Protein AF-A0A497Q2K1-F1 (afdb_monomer_lite)

Secondary structure (DSSP, 8-state):
----------HHHHHHHHHHHHHHHHHHHHHHHHTTT-S--HHHHHHHHHHHHHHHHHHHTT-HHHHHHHHHHHHHHTHHHHHHHHHHHHHT---HHHHHHHHHHHHHHHHHHHHHHHH--

Structure (mmCIF, N/CA/C/O backbone):
data_AF-A0A497Q2K1-F1
#
_entry.id   AF-A0A497Q2K1-F1
#
loop_
_atom_site.group_PDB
_atom_site.id
_atom_site.type_symbol
_atom_site.label_atom_id
_atom_site.label_alt_id
_atom_site.label_comp_id
_atom_site.label_asym_id
_atom_site.label_entity_id
_atom_site.label_seq_id
_atom_site.pdbx_PDB_ins_code
_atom_site.Cartn_x
_atom_site.Cartn_y
_atom_site.Cartn_z
_atom_site.occupancy
_atom_site.B_iso_or_equiv
_atom_site.auth_seq_id
_atom_site.auth_comp_id
_atom_site.auth_asym_id
_atom_site.auth_atom_id
_atom_site.pdbx_PDB_model_num
ATOM 1 N N . MET A 1 1 ? -13.535 24.418 44.711 1.00 44.03 1 MET A N 1
ATOM 2 C CA . MET A 1 1 ? -13.868 24.196 43.291 1.00 44.03 1 MET A CA 1
ATOM 3 C C . MET A 1 1 ? -12.876 23.182 42.770 1.00 44.03 1 MET A C 1
ATOM 5 O O . MET A 1 1 ? -11.756 23.545 42.439 1.00 44.03 1 MET A O 1
ATOM 9 N N . GLU A 1 2 ? -13.245 21.909 42.844 1.00 41.41 2 GLU A N 1
ATOM 10 C CA . GLU A 1 2 ? -12.467 20.824 42.251 1.00 41.41 2 GLU A CA 1
ATOM 11 C C . GLU A 1 2 ? -12.720 20.863 40.746 1.00 41.41 2 GLU A C 1
ATOM 13 O O . GLU A 1 2 ? -13.869 20.864 40.307 1.00 41.41 2 GLU A O 1
ATOM 18 N N . VAL A 1 3 ? -11.653 21.010 39.963 1.00 49.19 3 VAL A N 1
ATOM 19 C CA . VAL A 1 3 ? -11.745 20.968 38.506 1.00 49.19 3 VAL A CA 1
ATOM 20 C C . VAL A 1 3 ? -11.901 19.504 38.124 1.00 49.19 3 VAL A C 1
ATOM 22 O O . VAL A 1 3 ? -10.976 18.705 38.261 1.00 49.19 3 VAL A O 1
ATOM 25 N N . GLU A 1 4 ? -13.125 19.183 37.731 1.00 45.78 4 GLU A N 1
ATOM 26 C CA . GLU A 1 4 ? -13.597 17.885 37.281 1.00 45.78 4 GLU A CA 1
ATOM 27 C C . GLU A 1 4 ? -12.687 17.319 36.181 1.00 45.78 4 GLU A C 1
ATOM 29 O O . GLU A 1 4 ? -12.218 18.033 35.289 1.00 45.78 4 GLU A O 1
ATOM 34 N N . GLY A 1 5 ? -12.389 16.027 36.308 1.00 50.03 5 GLY A N 1
ATOM 35 C CA . GLY A 1 5 ? -11.360 15.331 35.556 1.00 50.03 5 GLY A CA 1
ATOM 36 C C . GLY A 1 5 ? -11.514 15.464 34.045 1.00 50.03 5 GLY A C 1
ATOM 37 O O . GLY A 1 5 ? -12.509 15.044 33.456 1.00 50.03 5 GLY A O 1
ATOM 38 N N . ALA A 1 6 ? -10.454 15.948 33.400 1.00 49.38 6 ALA A N 1
ATOM 39 C CA . ALA A 1 6 ? -10.232 15.688 31.991 1.00 49.38 6 ALA A CA 1
ATOM 40 C C . ALA A 1 6 ? -10.027 14.175 31.819 1.00 49.38 6 ALA A C 1
ATOM 42 O O . ALA A 1 6 ? -8.928 13.651 32.003 1.00 49.38 6 ALA A O 1
ATOM 43 N N . THR A 1 7 ? -11.097 13.453 31.492 1.00 50.91 7 THR A N 1
ATOM 44 C CA . THR A 1 7 ? -10.993 12.092 30.964 1.00 50.91 7 THR A CA 1
ATOM 45 C C . THR A 1 7 ? -10.038 12.127 29.768 1.00 50.91 7 THR A C 1
ATOM 47 O O . THR A 1 7 ? -10.233 12.983 28.897 1.00 50.91 7 THR A O 1
ATOM 50 N N . PRO A 1 8 ? -9.016 11.257 29.681 1.00 45.34 8 PRO A N 1
ATOM 51 C CA . PRO A 1 8 ? -8.157 11.210 28.507 1.00 45.34 8 PRO A CA 1
ATOM 52 C C . PRO A 1 8 ? -9.022 10.832 27.301 1.00 45.34 8 PRO A C 1
ATOM 54 O O . PRO A 1 8 ? -9.415 9.682 27.129 1.00 45.34 8 PRO A O 1
ATOM 57 N N . VAL A 1 9 ? -9.369 11.839 26.499 1.00 48.09 9 VAL A N 1
ATOM 58 C CA . VAL A 1 9 ? -10.154 11.696 25.272 1.00 48.09 9 VAL A CA 1
ATOM 59 C C . VAL A 1 9 ? -9.444 10.688 24.368 1.00 48.09 9 VAL A C 1
ATOM 61 O O . VAL A 1 9 ? -8.225 10.764 24.210 1.00 48.09 9 VAL A O 1
ATOM 64 N N . GLU A 1 10 ? -10.216 9.755 23.801 1.00 51.97 10 GLU A N 1
ATOM 65 C CA . GLU A 1 10 ? -9.860 8.588 22.972 1.00 51.97 10 GLU A CA 1
ATOM 66 C C . GLU A 1 10 ? -8.942 8.881 21.762 1.00 51.97 10 GLU A C 1
ATOM 68 O O . GLU A 1 10 ? -9.270 8.643 20.597 1.00 51.97 10 GLU A O 1
ATOM 73 N N . THR A 1 11 ? -7.737 9.376 22.005 1.00 50.16 11 THR A N 1
ATOM 74 C CA . THR A 1 11 ? -6.736 9.692 20.979 1.00 50.16 11 THR A CA 1
ATOM 75 C C . THR A 1 11 ? -6.386 8.473 20.128 1.00 50.16 11 THR A C 1
ATOM 77 O O . THR A 1 11 ? -6.169 8.614 18.926 1.00 50.16 11 THR A O 1
ATOM 80 N N . LYS A 1 12 ? -6.435 7.264 20.703 1.00 54.72 12 LYS A N 1
ATOM 81 C CA . LYS A 1 12 ? -6.168 5.997 20.003 1.00 54.72 12 LYS A CA 1
ATOM 82 C C . LYS A 1 12 ? -7.046 5.803 18.754 1.00 54.72 12 LYS A C 1
ATOM 84 O O . LYS A 1 12 ? -6.560 5.291 17.749 1.00 54.72 12 LYS A O 1
ATOM 89 N N . SER A 1 13 ? -8.302 6.259 18.792 1.00 65.38 13 SER A N 1
ATOM 90 C CA . SER A 1 13 ? -9.304 6.011 17.744 1.00 65.38 13 SER A CA 1
ATOM 91 C C . SER A 1 13 ? -9.003 6.734 16.426 1.00 65.38 13 SER A C 1
ATOM 93 O O . SER A 1 13 ? -9.139 6.151 15.355 1.00 65.38 13 SER A O 1
ATOM 95 N N . LYS A 1 14 ? -8.525 7.986 16.462 1.00 63.84 14 LYS A N 1
ATOM 96 C CA . LYS A 1 14 ? -8.314 8.772 15.229 1.00 63.84 14 LYS A CA 1
ATOM 97 C C . LYS A 1 14 ? -7.073 8.327 14.452 1.00 63.84 14 LYS A C 1
ATOM 99 O O . LYS A 1 14 ? -7.128 8.187 13.232 1.00 63.84 14 LYS A O 1
ATOM 104 N N . TYR A 1 15 ? -5.969 8.046 15.146 1.00 68.38 15 TYR A N 1
ATOM 105 C CA . TYR A 1 15 ? -4.715 7.626 14.503 1.00 68.38 15 TYR A CA 1
ATOM 106 C C . TYR A 1 15 ? -4.793 6.220 13.891 1.00 68.38 15 TYR A C 1
ATOM 108 O O . TYR A 1 15 ? -4.081 5.931 12.928 1.00 68.38 15 TYR A O 1
ATOM 116 N N . LEU A 1 16 ? -5.712 5.385 14.390 1.00 80.44 16 LEU A N 1
ATOM 117 C CA . LEU A 1 16 ? -6.022 4.059 13.854 1.00 80.44 16 LEU A CA 1
ATOM 118 C C . LEU A 1 16 ? -6.405 4.091 12.366 1.00 80.44 16 LEU A C 1
ATOM 120 O O . LEU A 1 16 ? -6.030 3.178 11.636 1.00 80.44 16 LEU A O 1
ATOM 124 N N . TYR A 1 17 ? -7.087 5.140 11.893 1.00 85.31 17 TYR A N 1
ATOM 125 C CA . TYR A 1 17 ? -7.525 5.261 10.493 1.00 85.31 17 TYR A CA 1
ATOM 126 C C . TYR A 1 17 ? -6.529 6.003 9.598 1.00 85.31 17 TYR A C 1
ATOM 128 O O . TYR A 1 17 ? -6.462 5.739 8.398 1.00 85.31 17 TYR A 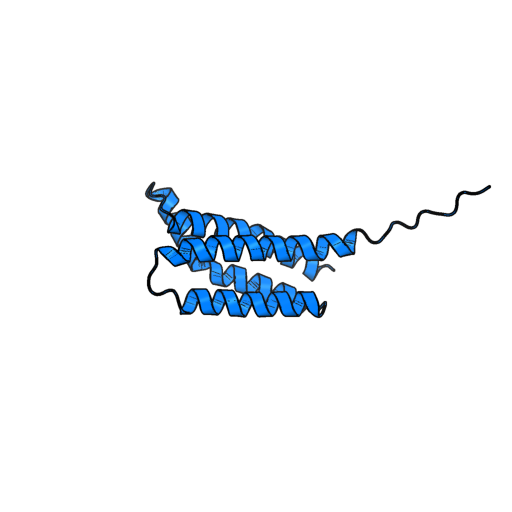O 1
ATOM 136 N N . VAL A 1 18 ? -5.716 6.893 10.172 1.00 90.62 18 VAL A N 1
ATOM 137 C CA . VAL A 1 18 ? -4.760 7.721 9.420 1.00 90.62 18 VAL A CA 1
ATOM 138 C C . VAL A 1 18 ? -3.696 6.862 8.736 1.00 90.62 18 VAL A C 1
ATOM 140 O O . VAL A 1 18 ? -3.473 7.000 7.536 1.00 90.62 18 VAL A O 1
ATOM 143 N N . ILE A 1 19 ? -3.073 5.934 9.466 1.00 92.56 19 ILE A N 1
ATOM 144 C CA . ILE A 1 19 ? -2.001 5.078 8.928 1.00 92.56 19 ILE A CA 1
ATOM 145 C C . ILE A 1 19 ? -2.489 4.200 7.756 1.00 92.56 19 ILE A C 1
ATOM 147 O O . ILE A 1 19 ? -1.850 4.215 6.699 1.00 92.56 19 ILE A O 1
ATOM 151 N N . PRO A 1 20 ? -3.624 3.480 7.875 1.00 92.50 20 PRO A N 1
ATOM 152 C CA . PRO A 1 20 ? -4.195 2.721 6.769 1.00 92.50 20 PRO A CA 1
ATOM 153 C C . PRO A 1 20 ? -4.454 3.542 5.509 1.00 92.50 20 PRO A C 1
ATOM 155 O O . PRO A 1 20 ? -4.172 3.047 4.414 1.00 92.50 20 PRO A O 1
ATOM 158 N N . VAL A 1 21 ? -4.983 4.759 5.672 1.00 94.00 21 VAL A N 1
ATOM 159 C CA . VAL A 1 21 ? -5.357 5.655 4.571 1.00 94.00 21 VAL A CA 1
ATOM 160 C C . VAL A 1 21 ? -4.124 6.257 3.907 1.00 94.00 21 VAL A C 1
ATOM 162 O O . VAL A 1 21 ? -4.033 6.214 2.686 1.00 94.00 21 VAL A O 1
ATOM 165 N N . ILE A 1 22 ? -3.139 6.735 4.675 1.00 94.62 22 ILE A N 1
ATOM 166 C CA . ILE A 1 22 ? -1.874 7.234 4.110 1.00 94.62 22 ILE A CA 1
ATOM 167 C C . ILE A 1 22 ? -1.188 6.135 3.299 1.00 94.62 22 ILE A C 1
ATOM 169 O O . ILE A 1 22 ? -0.766 6.380 2.171 1.00 94.62 22 ILE A O 1
ATOM 173 N N . GLY A 1 23 ? -1.143 4.909 3.831 1.00 95.06 23 GLY A N 1
ATOM 174 C CA . GLY A 1 23 ? -0.607 3.774 3.088 1.00 95.06 23 GLY A CA 1
ATOM 175 C C . GLY A 1 23 ? -1.329 3.560 1.758 1.00 95.06 23 GLY A C 1
ATOM 176 O O . GLY A 1 23 ? -0.672 3.378 0.744 1.00 95.06 23 GLY A O 1
ATOM 177 N N . LEU A 1 24 ? -2.667 3.619 1.740 1.00 95.69 24 LEU A N 1
ATOM 178 C CA . LEU A 1 24 ? -3.449 3.481 0.504 1.00 95.69 24 LEU A CA 1
ATOM 179 C C . LEU A 1 24 ? -3.166 4.609 -0.494 1.00 95.69 24 LEU A C 1
ATOM 181 O O . LEU A 1 24 ? -3.016 4.334 -1.679 1.00 95.69 24 LEU A O 1
ATOM 185 N N . LEU A 1 25 ? -3.064 5.858 -0.032 1.00 95.38 25 LEU A N 1
ATOM 186 C CA . LEU A 1 25 ? -2.779 7.009 -0.892 1.00 95.38 25 LEU A CA 1
ATOM 187 C C . LEU A 1 25 ? -1.412 6.891 -1.566 1.00 95.38 25 LEU A C 1
ATOM 189 O O . LEU A 1 25 ? -1.306 7.111 -2.769 1.00 95.38 25 LEU A O 1
ATOM 193 N N . LEU A 1 26 ? -0.381 6.505 -0.810 1.00 95.38 26 LEU A N 1
ATOM 194 C CA . LEU A 1 26 ? 0.951 6.267 -1.363 1.00 95.38 26 LEU A CA 1
ATOM 195 C C . LEU A 1 26 ? 0.933 5.098 -2.355 1.00 95.38 26 LEU A C 1
ATOM 197 O O . LEU A 1 26 ? 1.496 5.208 -3.440 1.00 95.38 26 LEU A O 1
ATOM 201 N N . PHE A 1 27 ? 0.235 4.010 -2.022 1.00 93.81 27 PHE A N 1
ATOM 202 C CA . PHE A 1 27 ? 0.135 2.834 -2.885 1.00 93.81 27 PHE A CA 1
ATOM 203 C C . PHE A 1 27 ? -0.567 3.145 -4.215 1.00 93.81 27 PHE A C 1
ATOM 205 O O . PHE A 1 27 ? -0.075 2.761 -5.272 1.00 93.81 27 PHE A O 1
ATOM 212 N N . TYR A 1 28 ? -1.670 3.902 -4.181 1.00 91.94 28 TYR A N 1
ATOM 213 C CA . TYR A 1 28 ? -2.364 4.375 -5.382 1.00 91.94 28 TYR A CA 1
ATOM 214 C C . TYR A 1 28 ? -1.539 5.385 -6.171 1.00 91.94 28 TYR A C 1
ATOM 216 O O . TYR A 1 28 ? -1.462 5.273 -7.387 1.00 91.94 28 TYR A O 1
ATOM 224 N N . GLY A 1 29 ? -0.924 6.365 -5.505 1.00 91.62 29 GLY A N 1
ATOM 225 C CA . GLY A 1 29 ? -0.097 7.372 -6.171 1.00 91.62 29 GLY A CA 1
ATOM 226 C C . GLY A 1 29 ? 1.075 6.734 -6.913 1.00 91.62 29 GLY A C 1
ATOM 227 O O . GLY A 1 29 ? 1.268 6.986 -8.100 1.00 91.62 29 GLY A O 1
ATOM 228 N N . GLY A 1 30 ? 1.801 5.835 -6.244 1.00 92.75 30 GLY A N 1
ATOM 229 C CA . GLY A 1 30 ? 2.884 5.078 -6.866 1.00 92.75 30 GLY A CA 1
ATOM 230 C C . GLY A 1 30 ? 2.389 4.130 -7.963 1.00 92.75 30 GLY A C 1
ATOM 231 O O . GLY A 1 30 ? 2.976 4.089 -9.041 1.00 92.75 30 GLY A O 1
ATOM 232 N N . GLY A 1 31 ? 1.269 3.437 -7.733 1.00 90.56 31 GLY A N 1
ATOM 233 C CA . GLY A 1 31 ? 0.646 2.555 -8.722 1.00 90.56 31 GLY A CA 1
ATOM 234 C C . GLY A 1 31 ? 0.182 3.293 -9.977 1.00 90.56 31 GLY A C 1
ATOM 235 O O . GLY A 1 31 ? 0.349 2.778 -11.075 1.00 90.56 31 GLY A O 1
ATOM 236 N N . LEU A 1 32 ? -0.330 4.520 -9.840 1.00 89.88 32 LEU A N 1
ATOM 237 C CA . LEU A 1 32 ? -0.696 5.379 -10.966 1.00 89.88 32 LEU A CA 1
ATOM 238 C C . LEU A 1 32 ? 0.532 5.814 -11.767 1.00 89.88 32 LEU A C 1
ATOM 240 O O . LEU A 1 32 ? 0.481 5.777 -12.991 1.00 89.88 32 LEU A O 1
ATOM 244 N N . MET A 1 33 ? 1.637 6.180 -11.112 1.00 90.00 33 MET A N 1
ATOM 245 C CA . MET A 1 33 ? 2.881 6.533 -11.810 1.00 90.00 33 MET A CA 1
ATOM 246 C C . MET A 1 33 ? 3.469 5.339 -12.559 1.00 90.00 33 MET A C 1
ATOM 248 O O . MET A 1 33 ? 3.773 5.451 -13.744 1.00 90.00 33 MET A O 1
ATOM 252 N N . LEU A 1 34 ? 3.529 4.179 -11.896 1.00 88.50 34 LEU A N 1
ATOM 253 C CA . LEU A 1 34 ? 3.873 2.910 -12.535 1.00 88.50 34 LEU A CA 1
ATOM 254 C C . LEU A 1 34 ? 2.943 2.630 -13.724 1.00 88.50 34 LEU A C 1
ATOM 256 O O . LEU A 1 34 ? 3.389 2.138 -14.761 1.00 88.50 34 LEU A O 1
ATOM 260 N N . SER A 1 35 ? 1.673 3.045 -13.600 1.00 85.06 35 SER A N 1
ATOM 261 C CA . SER A 1 35 ? 0.657 2.845 -14.625 1.00 85.06 35 SER A CA 1
ATOM 262 C C . SER A 1 35 ? 0.844 3.594 -15.943 1.00 85.06 35 SER A C 1
ATOM 264 O O . SER A 1 35 ? 0.199 3.270 -16.941 1.00 85.06 35 SER A O 1
ATOM 266 N N . LEU A 1 36 ? 1.731 4.582 -15.975 1.00 82.75 36 LEU A N 1
ATOM 267 C CA . LEU A 1 36 ? 1.941 5.396 -17.166 1.00 82.75 36 LEU A CA 1
ATOM 268 C C . LEU A 1 36 ? 2.905 4.750 -18.168 1.00 82.75 36 LEU A C 1
ATOM 270 O O . LEU A 1 36 ? 2.858 5.094 -19.346 1.00 82.75 36 LEU A O 1
ATOM 274 N N . GLU A 1 37 ? 3.752 3.813 -17.728 1.00 79.88 37 GLU A N 1
ATOM 275 C CA . GLU A 1 37 ? 4.885 3.329 -18.532 1.00 79.88 37 GLU A CA 1
ATOM 276 C C . GLU A 1 37 ? 4.884 1.807 -18.794 1.00 79.88 37 GLU A C 1
ATOM 278 O O . GLU A 1 37 ? 5.522 1.363 -19.747 1.00 79.88 37 GLU A O 1
ATOM 283 N N . VAL A 1 38 ? 4.153 0.983 -18.027 1.00 67.06 38 VAL A N 1
ATOM 284 C CA . VAL A 1 38 ? 4.288 -0.493 -18.093 1.00 67.06 38 VAL A CA 1
ATOM 285 C C . VAL A 1 38 ? 3.067 -1.190 -18.723 1.00 67.06 38 VAL A C 1
ATOM 287 O O . VAL A 1 38 ? 2.157 -1.614 -18.037 1.00 67.06 38 VAL A O 1
ATOM 290 N N . ASN A 1 39 ? 2.996 -1.397 -20.038 1.00 59.91 39 ASN A N 1
ATOM 291 C CA . ASN A 1 39 ? 1.860 -2.120 -20.655 1.00 59.91 39 ASN A CA 1
ATOM 292 C C . ASN A 1 39 ? 2.137 -3.646 -20.754 1.00 59.91 39 ASN A C 1
ATOM 294 O O . ASN A 1 39 ? 3.204 -3.989 -21.267 1.00 59.91 39 ASN A O 1
ATOM 298 N N . PRO A 1 40 ? 1.236 -4.579 -20.344 1.00 60.97 40 PRO A N 1
ATOM 299 C CA . PRO A 1 40 ? -0.123 -4.402 -19.812 1.00 60.97 40 PRO A CA 1
ATOM 300 C C . PRO A 1 40 ? -0.240 -4.491 -18.279 1.00 60.97 40 PRO A C 1
ATOM 302 O O . PRO A 1 40 ? 0.229 -5.435 -17.650 1.00 60.97 40 PRO A O 1
ATOM 305 N N . MET A 1 41 ? -0.991 -3.558 -17.683 1.00 74.88 41 MET A N 1
ATOM 306 C CA . MET A 1 41 ? -1.189 -3.447 -16.223 1.00 74.88 41 MET A CA 1
ATOM 307 C C . MET A 1 41 ? -2.591 -3.753 -15.721 1.00 74.88 41 MET A C 1
ATOM 309 O O . MET A 1 41 ? -2.872 -3.552 -14.543 1.00 74.88 41 MET A O 1
ATOM 313 N N . PHE A 1 42 ? -3.488 -4.246 -16.573 1.00 78.06 42 PHE A N 1
ATOM 314 C CA . PHE A 1 42 ? -4.876 -4.489 -16.172 1.00 78.06 42 PHE A CA 1
ATOM 315 C C . PHE A 1 42 ? -4.994 -5.412 -14.953 1.00 78.06 42 PHE A C 1
ATOM 317 O O . PHE A 1 42 ? -5.816 -5.153 -14.078 1.00 78.06 42 PHE A O 1
ATOM 324 N N . VAL A 1 43 ? -4.139 -6.437 -14.864 1.00 84.81 43 VAL A N 1
ATOM 325 C CA . VAL A 1 43 ? -4.094 -7.347 -13.709 1.00 84.81 43 VAL A CA 1
ATOM 326 C C . VAL A 1 43 ? -3.656 -6.598 -12.452 1.00 84.81 43 VAL A C 1
ATOM 328 O O . VAL A 1 43 ? -4.373 -6.613 -11.459 1.00 84.81 43 VAL A O 1
ATOM 331 N N . PHE A 1 44 ? -2.542 -5.868 -12.524 1.00 85.69 44 PHE A N 1
ATOM 332 C CA . PHE A 1 44 ? -2.008 -5.097 -11.402 1.00 85.69 44 PHE A CA 1
ATOM 333 C C . PHE A 1 44 ? -2.994 -4.032 -10.894 1.00 85.69 44 PHE A C 1
ATOM 335 O O . PHE A 1 44 ? -3.247 -3.938 -9.696 1.00 85.69 44 PHE A O 1
ATOM 342 N N . ILE A 1 45 ? -3.607 -3.258 -11.794 1.00 85.38 45 ILE A N 1
ATOM 343 C CA . ILE A 1 45 ? -4.615 -2.254 -11.424 1.00 85.38 45 ILE A CA 1
ATOM 344 C C . ILE A 1 45 ? -5.849 -2.937 -10.821 1.00 85.38 45 ILE A C 1
ATOM 346 O O . ILE A 1 45 ? -6.395 -2.452 -9.831 1.00 85.38 45 ILE A O 1
ATOM 350 N N . GLY A 1 46 ? -6.277 -4.069 -11.386 1.00 88.56 46 GLY A N 1
ATOM 351 C CA . GLY A 1 46 ? -7.389 -4.859 -10.861 1.00 88.56 46 GLY A CA 1
ATOM 352 C C . GLY A 1 46 ? -7.134 -5.352 -9.436 1.00 88.56 46 GLY A C 1
ATOM 353 O O . GLY A 1 46 ? -7.977 -5.153 -8.563 1.00 88.56 46 GLY A O 1
ATOM 354 N N . GLU A 1 47 ? -5.959 -5.931 -9.182 1.00 89.50 47 GLU A N 1
ATOM 355 C CA . GLU A 1 47 ? -5.513 -6.359 -7.850 1.00 89.50 47 GLU A CA 1
ATOM 356 C C . GLU A 1 47 ? -5.445 -5.184 -6.874 1.00 89.50 47 GLU A C 1
ATOM 358 O O . GLU A 1 47 ? -5.997 -5.253 -5.775 1.00 89.50 47 GLU A O 1
ATOM 363 N N . LEU A 1 48 ? -4.836 -4.073 -7.295 1.00 89.31 48 LEU A N 1
ATOM 364 C CA . LEU A 1 48 ? -4.704 -2.867 -6.486 1.00 89.31 48 LEU A CA 1
ATOM 365 C C . LEU A 1 48 ? -6.076 -2.344 -6.053 1.00 89.31 48 LEU A C 1
ATOM 367 O O . LEU A 1 48 ? -6.284 -2.073 -4.868 1.00 89.31 48 LEU A O 1
ATOM 371 N N . VAL A 1 49 ? -7.026 -2.236 -6.985 1.00 92.19 49 VAL A N 1
ATOM 372 C CA . VAL A 1 49 ? -8.391 -1.776 -6.697 1.00 92.19 49 VAL A CA 1
ATOM 373 C C . VAL A 1 49 ? -9.120 -2.760 -5.786 1.00 92.19 49 VAL A C 1
ATOM 375 O O . VAL A 1 49 ? -9.707 -2.347 -4.785 1.00 92.19 49 VAL A O 1
ATOM 378 N N . LEU A 1 50 ? -9.059 -4.057 -6.092 1.00 94.19 50 LEU A N 1
ATOM 379 C CA . LEU A 1 50 ? -9.753 -5.091 -5.332 1.00 94.19 50 LEU A CA 1
ATOM 380 C C . LEU A 1 50 ? -9.253 -5.165 -3.883 1.00 94.19 50 LEU A C 1
ATOM 382 O O . LEU A 1 50 ? -10.050 -5.143 -2.944 1.00 94.19 50 LEU A O 1
ATOM 386 N N . PHE A 1 51 ? -7.937 -5.212 -3.677 1.00 95.06 51 PHE A N 1
ATOM 387 C CA . PHE A 1 51 ? -7.349 -5.322 -2.342 1.00 95.06 51 PHE A CA 1
ATOM 388 C C . PHE A 1 51 ? -7.520 -4.034 -1.535 1.00 95.06 51 PHE A C 1
ATOM 390 O O . PHE A 1 51 ? -7.794 -4.085 -0.331 1.00 95.06 51 PHE A O 1
ATOM 397 N N . SER A 1 52 ? -7.471 -2.877 -2.200 1.00 94.00 52 SER A N 1
ATOM 398 C CA . SER A 1 52 ? -7.809 -1.598 -1.575 1.00 94.00 52 SER A CA 1
ATOM 399 C C . SER A 1 52 ? -9.266 -1.557 -1.123 1.00 94.00 52 SER A C 1
ATOM 401 O O . SER A 1 52 ? -9.539 -1.121 -0.005 1.00 94.00 52 SER A O 1
ATOM 403 N N . ALA A 1 53 ? -10.198 -2.067 -1.933 1.00 94.75 53 ALA A N 1
ATOM 404 C CA . ALA A 1 53 ? -11.608 -2.140 -1.569 1.00 94.75 53 ALA A CA 1
ATOM 405 C C . ALA A 1 53 ? -11.830 -3.019 -0.330 1.00 94.75 53 ALA A C 1
ATOM 407 O O . ALA A 1 53 ? -12.521 -2.591 0.592 1.00 94.75 53 ALA A O 1
ATOM 408 N N . ILE A 1 54 ? -11.189 -4.193 -0.249 1.00 95.50 54 ILE A N 1
ATOM 409 C CA . ILE A 1 54 ? -11.252 -5.064 0.941 1.00 95.50 54 ILE A CA 1
ATOM 410 C C . ILE A 1 54 ? -10.808 -4.297 2.192 1.00 95.50 54 ILE A C 1
ATOM 412 O O . ILE A 1 54 ? -11.506 -4.300 3.210 1.00 95.50 54 ILE A O 1
ATOM 416 N N . LYS A 1 55 ? -9.673 -3.594 2.110 1.00 94.31 55 LYS A N 1
ATOM 417 C CA . LYS A 1 55 ? -9.141 -2.810 3.228 1.00 94.31 55 LYS A CA 1
ATOM 418 C C . LYS A 1 55 ? -10.079 -1.665 3.621 1.00 94.31 55 LYS A C 1
ATOM 420 O O . LYS A 1 55 ? -10.345 -1.488 4.807 1.00 94.31 55 LYS A O 1
ATOM 425 N N . ILE A 1 56 ? -10.601 -0.911 2.651 1.00 95.25 56 ILE A N 1
ATOM 426 C CA . ILE A 1 56 ? -11.530 0.209 2.883 1.00 95.25 56 ILE A CA 1
ATOM 427 C C . ILE A 1 56 ? -12.828 -0.286 3.520 1.00 95.25 56 ILE A C 1
ATOM 429 O O . ILE A 1 56 ? -13.270 0.285 4.513 1.00 95.25 56 ILE A O 1
ATOM 433 N N . VAL A 1 57 ? -13.411 -1.373 3.010 1.00 95.25 57 VAL A N 1
ATOM 434 C CA . VAL A 1 57 ? -14.607 -1.992 3.598 1.00 95.25 57 VAL A CA 1
ATOM 435 C C . VAL A 1 57 ? -14.328 -2.431 5.034 1.00 95.25 57 VAL A C 1
ATOM 437 O O . VAL A 1 57 ? -15.140 -2.170 5.921 1.00 95.25 57 VAL A O 1
ATOM 440 N N . GLY A 1 58 ? -13.159 -3.027 5.288 1.00 94.00 58 GLY A N 1
ATOM 441 C CA . GLY A 1 58 ? -12.720 -3.373 6.637 1.00 94.00 58 GLY A CA 1
ATOM 442 C C . GLY A 1 58 ? -12.651 -2.165 7.572 1.00 94.00 58 GLY A C 1
ATOM 443 O O . GLY A 1 58 ? -13.132 -2.250 8.701 1.00 94.00 58 GLY A O 1
ATOM 444 N N . LEU A 1 59 ? -12.112 -1.038 7.096 1.00 93.38 59 LEU A N 1
ATOM 445 C CA . LEU A 1 59 ? -12.034 0.209 7.863 1.00 93.38 59 LEU A CA 1
ATOM 446 C C . LEU A 1 59 ? -13.434 0.764 8.154 1.00 93.38 59 LEU A C 1
ATOM 448 O O . LEU A 1 59 ? -13.747 1.040 9.306 1.00 93.38 59 LEU A O 1
ATOM 452 N N . VAL A 1 60 ? -14.297 0.871 7.139 1.00 93.19 60 VAL A N 1
ATOM 453 C CA . VAL A 1 60 ? -15.662 1.412 7.278 1.00 93.19 60 VAL A CA 1
ATOM 454 C C . VAL A 1 60 ? -16.512 0.567 8.228 1.00 93.19 60 VAL A C 1
ATOM 456 O O . VAL A 1 60 ? -17.254 1.107 9.041 1.00 93.19 60 VAL A O 1
ATOM 459 N N . GLN A 1 61 ? -16.392 -0.760 8.161 1.00 93.50 61 GLN A N 1
ATOM 460 C CA . GLN A 1 61 ? -17.138 -1.672 9.032 1.00 93.50 61 GLN A CA 1
ATOM 461 C C . GLN A 1 61 ? -16.460 -1.914 10.390 1.00 93.50 61 GLN A C 1
ATOM 463 O O . GLN A 1 61 ? -16.959 -2.718 11.181 1.00 93.50 61 GLN A O 1
ATOM 468 N N . ASN A 1 62 ? -15.314 -1.278 10.656 1.00 90.88 62 ASN A N 1
ATOM 469 C CA . ASN A 1 62 ? -14.486 -1.512 11.840 1.00 90.88 62 ASN A CA 1
ATOM 470 C C . ASN A 1 62 ? -14.157 -3.011 12.063 1.00 90.88 62 ASN A C 1
ATOM 472 O O . ASN A 1 62 ? -14.103 -3.521 13.185 1.00 90.88 62 ASN A O 1
ATOM 476 N N . ARG A 1 63 ? -13.972 -3.760 10.967 1.00 92.56 63 ARG A N 1
ATOM 477 C CA . ARG A 1 63 ? -13.676 -5.199 10.963 1.00 92.56 63 ARG A CA 1
ATOM 478 C C . ARG A 1 63 ? -12.170 -5.413 10.878 1.00 92.56 63 ARG A C 1
ATOM 480 O O . ARG A 1 63 ? -11.602 -5.492 9.791 1.00 92.56 63 ARG A O 1
ATOM 487 N N . ARG A 1 64 ? -11.538 -5.581 12.040 1.00 91.69 64 ARG A N 1
ATOM 488 C CA . ARG A 1 64 ? -10.078 -5.738 12.207 1.00 91.69 64 ARG A CA 1
ATOM 489 C C . ARG A 1 64 ? -9.455 -6.737 11.232 1.00 91.69 64 ARG A C 1
ATOM 491 O O . ARG A 1 64 ? -8.518 -6.393 10.520 1.00 91.69 64 ARG A O 1
ATOM 498 N N . MET A 1 65 ? -10.031 -7.937 11.130 1.00 93.56 65 MET A N 1
ATOM 499 C CA . MET A 1 65 ? -9.524 -8.980 10.231 1.00 93.56 65 MET A CA 1
ATOM 500 C C . MET A 1 65 ? -9.546 -8.555 8.760 1.00 93.56 65 MET A C 1
ATOM 502 O O . MET A 1 65 ? -8.586 -8.816 8.046 1.00 93.56 65 MET A O 1
ATOM 506 N N . ALA A 1 66 ? -10.584 -7.847 8.307 1.00 94.69 66 ALA A N 1
ATOM 507 C CA . ALA A 1 66 ? -10.648 -7.359 6.930 1.00 94.69 66 ALA A CA 1
ATOM 508 C C . ALA A 1 66 ? -9.594 -6.272 6.653 1.00 94.69 66 ALA A C 1
ATOM 510 O O . ALA A 1 66 ? -8.990 -6.267 5.582 1.00 94.69 66 ALA A O 1
ATOM 511 N N . VAL A 1 67 ? -9.309 -5.397 7.627 1.00 95.81 67 VAL A N 1
ATOM 512 C CA . VAL A 1 67 ? -8.239 -4.387 7.515 1.00 95.81 67 VAL A CA 1
ATOM 513 C C . VAL A 1 67 ? -6.864 -5.049 7.414 1.00 95.81 67 VAL A C 1
ATOM 515 O O . VAL A 1 67 ? -6.070 -4.679 6.548 1.00 95.81 67 VAL A O 1
ATOM 518 N N . VAL A 1 68 ? -6.590 -6.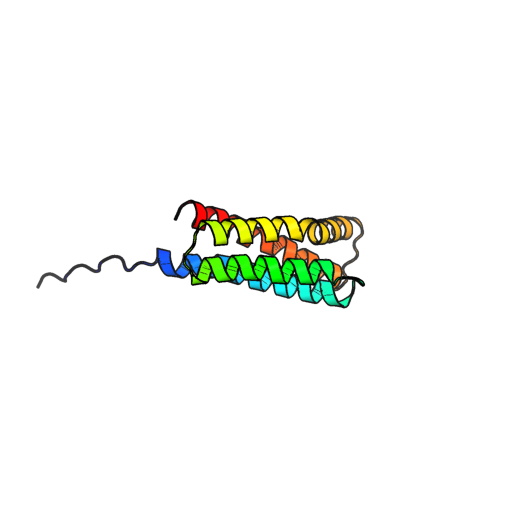036 8.274 1.00 95.88 68 VAL A N 1
ATOM 519 C CA . VAL A 1 68 ? -5.314 -6.769 8.298 1.00 95.88 68 VAL A CA 1
ATOM 520 C C . VAL A 1 68 ? -5.130 -7.585 7.019 1.00 95.88 68 VAL A C 1
ATOM 522 O O . VAL A 1 68 ? -4.084 -7.477 6.385 1.00 95.88 68 VAL A O 1
ATOM 525 N N . ILE A 1 69 ? -6.151 -8.336 6.591 1.00 96.75 69 ILE A N 1
ATOM 526 C CA . ILE 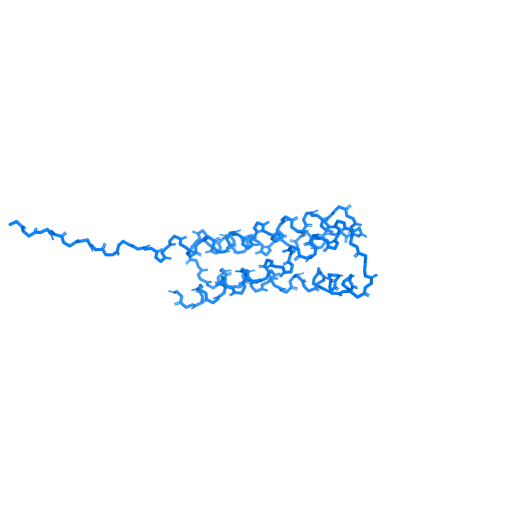A 1 69 ? -6.108 -9.120 5.347 1.00 96.75 69 ILE A CA 1
ATOM 527 C C . ILE A 1 69 ? -5.921 -8.200 4.139 1.00 96.75 69 ILE A C 1
ATOM 529 O O . ILE A 1 69 ? -5.058 -8.459 3.308 1.00 96.75 69 ILE A O 1
ATOM 533 N N . GLY A 1 70 ? -6.666 -7.095 4.054 1.00 96.56 70 GLY A N 1
ATOM 534 C CA . GLY A 1 70 ? -6.505 -6.127 2.969 1.00 96.56 70 GLY A CA 1
ATOM 535 C C . GLY A 1 70 ? -5.099 -5.519 2.927 1.00 96.56 70 GLY A C 1
ATOM 536 O O . GLY A 1 70 ? -4.509 -5.406 1.857 1.00 96.56 70 GLY A O 1
ATOM 537 N N . ALA A 1 71 ? -4.521 -5.179 4.084 1.00 96.44 71 ALA A N 1
ATOM 538 C CA . ALA A 1 71 ? -3.143 -4.694 4.163 1.00 96.44 71 ALA A CA 1
ATOM 539 C C . ALA A 1 71 ? -2.121 -5.759 3.731 1.00 96.44 71 ALA A C 1
ATOM 541 O O . ALA A 1 71 ? -1.197 -5.437 2.989 1.00 96.44 71 ALA A O 1
ATOM 542 N N . LEU A 1 72 ? -2.305 -7.017 4.140 1.00 96.94 72 LEU A N 1
ATOM 543 C CA . LEU A 1 72 ? -1.446 -8.129 3.733 1.00 96.94 72 LEU A CA 1
ATOM 544 C C . LEU A 1 72 ? -1.492 -8.356 2.216 1.00 96.94 72 LEU A C 1
ATOM 546 O O . LEU A 1 72 ? -0.448 -8.492 1.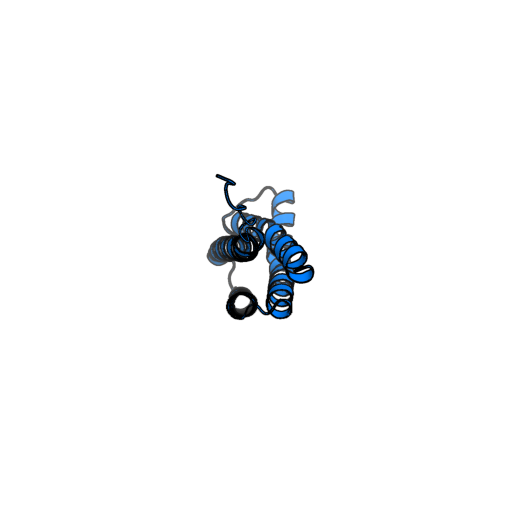585 1.00 96.94 72 LEU A O 1
ATOM 550 N N . LEU A 1 73 ? -2.688 -8.350 1.623 1.00 96.62 73 LEU A N 1
ATOM 551 C CA . LEU A 1 73 ? -2.864 -8.523 0.179 1.00 96.62 73 LEU A CA 1
ATOM 552 C C . LEU A 1 73 ? -2.182 -7.405 -0.621 1.00 96.62 73 LEU A C 1
ATOM 554 O O . LEU A 1 73 ? -1.537 -7.686 -1.628 1.00 96.62 73 LEU A O 1
ATOM 558 N N . LEU A 1 74 ? -2.248 -6.156 -0.147 1.00 95.12 74 LEU A N 1
ATOM 559 C CA . LEU A 1 74 ? -1.532 -5.038 -0.772 1.00 95.12 74 LEU A CA 1
ATOM 560 C C . LEU A 1 74 ? -0.008 -5.223 -0.710 1.00 95.12 74 LEU A C 1
ATOM 562 O O . LEU A 1 74 ? 0.675 -4.954 -1.694 1.00 95.12 74 LEU A O 1
ATOM 566 N N . ILE A 1 75 ? 0.529 -5.748 0.397 1.00 95.25 75 ILE A N 1
ATOM 567 C CA . ILE A 1 75 ? 1.963 -6.068 0.504 1.00 95.25 75 ILE A CA 1
ATOM 568 C C . ILE A 1 75 ? 2.355 -7.153 -0.508 1.00 95.25 75 ILE A C 1
ATOM 570 O O . ILE A 1 75 ? 3.373 -7.028 -1.188 1.00 95.25 75 ILE A O 1
ATOM 574 N N . VAL A 1 76 ? 1.542 -8.199 -0.660 1.00 93.44 76 VAL A N 1
ATOM 575 C CA . VAL A 1 76 ? 1.805 -9.264 -1.643 1.00 93.44 76 VAL A CA 1
ATOM 576 C C . VAL A 1 76 ? 1.758 -8.715 -3.074 1.00 93.44 76 VAL A C 1
ATOM 578 O O . VAL A 1 76 ? 2.669 -8.975 -3.857 1.00 93.44 76 VAL A O 1
ATOM 581 N N . CYS A 1 77 ? 0.759 -7.890 -3.394 1.00 89.94 77 CYS A N 1
ATOM 582 C CA . CYS A 1 77 ? 0.619 -7.235 -4.701 1.00 89.94 77 CYS A CA 1
ATOM 583 C C . CYS A 1 77 ? 1.830 -6.348 -5.051 1.00 89.94 77 CYS A C 1
ATOM 585 O O . CYS A 1 77 ? 2.215 -6.236 -6.214 1.00 89.94 77 CYS A O 1
ATOM 587 N N . SER A 1 78 ? 2.504 -5.771 -4.050 1.00 89.75 78 SER A N 1
ATOM 588 C CA . SER A 1 78 ? 3.714 -4.974 -4.283 1.00 89.75 78 SER A CA 1
ATOM 589 C C . SER A 1 78 ? 4.978 -5.757 -4.644 1.00 89.75 78 SER A C 1
ATOM 591 O O . SER A 1 78 ? 5.980 -5.119 -4.949 1.00 89.75 78 SER A O 1
ATOM 593 N N . ALA A 1 79 ? 4.972 -7.095 -4.684 1.00 89.44 79 ALA A N 1
ATOM 594 C CA . ALA A 1 79 ? 6.171 -7.874 -5.023 1.00 89.44 79 ALA A CA 1
ATOM 595 C C . ALA A 1 79 ? 6.787 -7.479 -6.382 1.00 89.44 79 ALA A C 1
ATOM 597 O O . ALA A 1 79 ? 8.001 -7.293 -6.482 1.00 89.44 79 ALA A O 1
ATOM 598 N N . GLY A 1 80 ? 5.949 -7.288 -7.407 1.00 88.25 80 GLY A N 1
ATOM 599 C CA . GLY A 1 80 ? 6.381 -6.822 -8.729 1.00 88.25 80 GLY A CA 1
ATOM 600 C C . GLY A 1 80 ? 7.025 -5.429 -8.676 1.00 88.25 80 GLY A C 1
ATOM 601 O O . GLY A 1 80 ? 8.215 -5.314 -8.973 1.00 88.25 80 GLY A O 1
ATOM 602 N N . PRO A 1 81 ? 6.297 -4.384 -8.238 1.00 89.12 81 PRO A N 1
ATOM 603 C CA . PRO A 1 81 ? 6.851 -3.041 -8.056 1.00 89.12 81 PRO A CA 1
ATOM 604 C C . PRO A 1 81 ? 8.137 -3.008 -7.215 1.00 89.12 81 PRO A C 1
ATOM 606 O O . PRO A 1 81 ? 9.114 -2.382 -7.611 1.00 89.12 81 PRO A O 1
ATOM 609 N N . VAL A 1 82 ? 8.194 -3.737 -6.097 1.00 91.25 82 VAL A N 1
ATOM 610 C CA . VAL A 1 82 ? 9.403 -3.815 -5.259 1.00 91.25 82 VAL A CA 1
ATOM 611 C C . VAL A 1 82 ? 10.582 -4.371 -6.048 1.00 91.25 82 VAL A C 1
ATOM 613 O O . VAL A 1 82 ? 11.670 -3.804 -5.991 1.00 91.25 82 VAL A O 1
ATOM 616 N N . SER A 1 83 ? 10.380 -5.450 -6.809 1.00 90.12 83 SER A N 1
ATOM 617 C CA . SER A 1 83 ? 11.452 -6.017 -7.628 1.00 90.12 83 SER A CA 1
ATOM 618 C C . SER A 1 83 ? 11.955 -5.021 -8.676 1.00 90.12 83 SER A C 1
ATOM 620 O O . SER A 1 83 ? 13.164 -4.834 -8.792 1.00 90.12 83 SER A O 1
ATOM 622 N N . LEU A 1 84 ? 11.048 -4.309 -9.357 1.00 88.81 84 LEU A N 1
ATOM 623 C CA . LEU A 1 84 ? 11.395 -3.272 -10.331 1.00 88.81 84 LEU A CA 1
ATOM 624 C C . LEU A 1 84 ? 12.260 -2.176 -9.696 1.00 88.81 84 LEU A C 1
ATOM 626 O O . LEU A 1 84 ? 13.303 -1.822 -10.241 1.00 88.81 84 LEU A O 1
ATOM 630 N N . PHE A 1 85 ? 11.861 -1.686 -8.520 1.00 91.81 85 PHE A N 1
ATOM 631 C CA . PHE A 1 85 ? 12.617 -0.670 -7.792 1.00 91.81 85 PHE A CA 1
ATOM 632 C C . PHE A 1 85 ? 13.997 -1.177 -7.344 1.00 91.81 85 PHE A C 1
ATOM 634 O O . PHE A 1 85 ? 14.994 -0.477 -7.478 1.00 91.81 85 PHE A O 1
ATOM 641 N N . VAL A 1 86 ? 14.101 -2.411 -6.845 1.00 92.19 86 VAL A N 1
ATOM 642 C CA . VAL A 1 86 ? 15.398 -2.977 -6.435 1.00 92.19 86 VAL A CA 1
ATOM 643 C C . VAL A 1 86 ? 16.344 -3.128 -7.630 1.00 92.19 86 VAL A C 1
ATOM 645 O O . VAL A 1 86 ? 17.526 -2.800 -7.519 1.00 92.19 86 VAL A O 1
ATOM 648 N N . PHE A 1 87 ? 15.843 -3.577 -8.783 1.00 90.50 87 PHE A N 1
ATOM 649 C CA . PHE A 1 87 ? 16.662 -3.678 -9.991 1.00 90.50 87 PHE A CA 1
ATOM 650 C C . PHE A 1 87 ? 17.109 -2.308 -10.500 1.00 90.50 87 PHE A C 1
ATOM 652 O O . PHE A 1 87 ? 18.267 -2.159 -10.900 1.00 90.50 87 PHE A O 1
ATOM 659 N N . SER A 1 88 ? 16.252 -1.292 -10.423 1.00 90.12 88 SER A N 1
ATOM 660 C CA . SER A 1 88 ? 16.606 0.051 -10.875 1.00 90.12 88 SER A CA 1
ATOM 661 C C . SER A 1 88 ? 17.712 0.696 -10.039 1.00 90.12 88 SER A C 1
ATOM 663 O O . SER A 1 88 ? 18.611 1.327 -10.597 1.00 90.12 88 SER A O 1
ATOM 665 N N . LEU A 1 89 ? 17.740 0.438 -8.725 1.00 89.62 89 LEU A N 1
ATOM 666 C CA . LEU A 1 89 ? 18.839 0.860 -7.848 1.00 89.62 89 LEU A CA 1
ATOM 667 C C . LEU A 1 89 ? 20.195 0.292 -8.292 1.00 89.62 89 LEU A C 1
ATOM 669 O O . LEU A 1 89 ? 21.214 0.966 -8.158 1.00 89.62 89 LEU A O 1
ATOM 673 N N . SER A 1 90 ? 20.215 -0.930 -8.832 1.00 88.75 90 SER A N 1
ATOM 674 C CA . SER A 1 90 ? 21.445 -1.561 -9.330 1.00 88.75 90 SER A CA 1
ATOM 675 C C . SER A 1 90 ? 21.869 -1.063 -10.717 1.00 88.75 90 SER A C 1
ATOM 677 O O . SER A 1 90 ? 23.061 -1.037 -11.017 1.00 88.75 90 SER A O 1
ATOM 679 N N . GLY A 1 91 ? 20.905 -0.656 -11.551 1.00 83.12 91 GLY A N 1
ATOM 680 C CA . GLY A 1 91 ? 21.132 -0.195 -12.924 1.00 83.12 91 GLY A CA 1
ATOM 681 C C . GLY A 1 91 ? 21.323 1.317 -13.076 1.00 83.12 91 GLY A C 1
ATOM 682 O O . GLY A 1 91 ? 21.770 1.766 -14.128 1.00 83.12 91 GLY A O 1
ATOM 683 N N . GLY A 1 92 ? 20.986 2.111 -12.053 1.00 80.88 92 GLY A N 1
ATOM 684 C CA . GLY A 1 92 ? 21.080 3.575 -12.081 1.00 80.88 92 GLY A CA 1
ATOM 685 C C . GLY A 1 92 ? 20.038 4.270 -12.968 1.00 80.88 92 GLY A C 1
ATOM 686 O O . GLY A 1 92 ? 20.180 5.459 -13.251 1.00 80.88 92 GLY A O 1
ATOM 687 N N . THR A 1 93 ? 19.001 3.562 -13.420 1.00 76.12 93 THR A N 1
ATOM 688 C CA . THR A 1 93 ? 17.915 4.124 -14.236 1.00 76.12 93 THR A CA 1
ATOM 689 C C . THR A 1 93 ? 16.738 4.528 -13.355 1.00 76.12 93 THR A C 1
ATOM 691 O O . THR A 1 93 ? 16.253 3.735 -12.558 1.00 76.12 93 THR A O 1
ATOM 694 N N . PHE A 1 94 ? 16.252 5.761 -13.500 1.00 79.75 94 PHE A N 1
ATOM 695 C CA . PHE A 1 94 ? 15.091 6.262 -12.759 1.00 79.75 94 PHE A CA 1
ATOM 696 C C . PHE A 1 94 ? 14.121 6.958 -13.719 1.00 79.75 94 PHE A C 1
ATOM 698 O O . PHE A 1 94 ? 14.257 8.151 -13.987 1.00 79.75 94 PHE A O 1
ATOM 705 N N . GLY A 1 95 ? 13.172 6.200 -14.264 1.00 86.56 95 GLY A N 1
ATOM 706 C CA . GLY A 1 95 ? 11.989 6.701 -14.960 1.00 86.56 95 GLY A CA 1
ATOM 707 C C . GLY A 1 95 ? 10.799 6.860 -14.009 1.00 86.56 95 GLY A C 1
ATOM 708 O O . GLY A 1 95 ? 10.916 6.685 -12.788 1.00 86.56 95 GLY A O 1
ATOM 709 N N . LEU A 1 96 ? 9.631 7.229 -14.548 1.00 87.94 96 LEU A N 1
ATOM 710 C CA . LEU A 1 96 ? 8.433 7.414 -13.721 1.00 87.94 96 LEU A CA 1
ATOM 711 C C . LEU A 1 96 ? 7.946 6.081 -13.148 1.00 87.94 96 LEU A C 1
ATOM 713 O O . LEU A 1 96 ? 7.447 6.065 -12.019 1.00 87.94 96 LEU A O 1
ATOM 717 N N . ALA A 1 97 ? 8.134 4.979 -13.879 1.00 88.44 97 ALA A N 1
ATOM 718 C CA . ALA A 1 97 ? 7.840 3.635 -13.405 1.00 88.44 97 ALA A CA 1
ATOM 719 C C . ALA A 1 97 ? 8.618 3.287 -12.132 1.00 88.44 97 ALA A C 1
ATOM 721 O O . ALA A 1 97 ? 8.031 2.843 -11.146 1.00 88.44 97 ALA A O 1
ATOM 722 N N . GLU A 1 98 ? 9.928 3.528 -12.119 1.00 90.94 98 GLU A N 1
ATOM 723 C CA . GLU A 1 98 ? 10.802 3.228 -10.987 1.00 90.94 98 GLU A CA 1
ATOM 724 C C . GLU A 1 98 ? 10.502 4.127 -9.787 1.00 90.94 98 GLU A C 1
ATOM 726 O O . GLU A 1 98 ? 10.512 3.660 -8.647 1.00 90.94 98 GLU A O 1
ATOM 731 N N . ILE A 1 99 ? 10.187 5.404 -10.026 1.00 92.56 99 ILE A N 1
ATOM 732 C CA . ILE A 1 99 ? 9.751 6.325 -8.967 1.00 92.56 99 ILE A CA 1
ATOM 733 C C . ILE A 1 99 ? 8.426 5.843 -8.368 1.00 92.56 99 ILE A C 1
ATOM 735 O O . ILE A 1 99 ? 8.297 5.758 -7.145 1.00 92.56 99 ILE A O 1
ATOM 739 N N . GLY A 1 100 ? 7.459 5.479 -9.214 1.00 93.12 100 GLY A N 1
ATOM 740 C CA . GLY A 1 100 ? 6.182 4.916 -8.783 1.00 93.12 100 GLY A CA 1
ATOM 741 C C . GLY A 1 100 ? 6.373 3.655 -7.944 1.00 93.12 100 GLY A C 1
ATOM 742 O O . GLY A 1 100 ? 5.847 3.555 -6.835 1.00 93.12 100 GLY A O 1
ATOM 743 N N . ALA A 1 101 ? 7.214 2.739 -8.417 1.00 92.00 101 ALA A N 1
ATOM 744 C CA . ALA A 1 101 ? 7.601 1.527 -7.710 1.00 92.00 101 ALA A CA 1
ATOM 745 C C . ALA A 1 101 ? 8.290 1.805 -6.359 1.00 92.00 101 ALA A C 1
ATOM 747 O O . ALA A 1 101 ? 8.009 1.126 -5.366 1.00 92.00 101 ALA A O 1
ATOM 748 N N . GLY A 1 102 ? 9.133 2.836 -6.280 1.00 93.62 102 GLY A N 1
ATOM 749 C CA . GLY A 1 102 ? 9.749 3.292 -5.033 1.00 93.62 102 GLY A CA 1
ATOM 750 C C . GLY A 1 102 ? 8.726 3.824 -4.026 1.00 93.62 102 GLY A C 1
ATOM 751 O O . GLY A 1 102 ? 8.742 3.431 -2.858 1.00 93.62 102 GLY A O 1
ATOM 752 N N . ILE A 1 103 ? 7.775 4.651 -4.474 1.00 95.50 103 ILE A N 1
ATOM 753 C CA . ILE A 1 103 ? 6.677 5.156 -3.629 1.00 95.50 103 ILE A CA 1
ATOM 754 C C . ILE A 1 103 ? 5.824 3.994 -3.105 1.00 95.50 103 ILE A C 1
ATOM 756 O O . ILE A 1 103 ? 5.502 3.943 -1.916 1.00 95.50 103 ILE A O 1
ATOM 760 N N . MET A 1 104 ? 5.490 3.031 -3.967 1.00 94.38 104 MET A N 1
ATOM 761 C CA . MET A 1 104 ? 4.758 1.828 -3.568 1.00 94.38 104 MET A CA 1
ATOM 762 C C . MET A 1 104 ? 5.532 0.987 -2.552 1.00 94.38 104 MET A C 1
ATOM 764 O O . MET A 1 104 ? 4.955 0.517 -1.573 1.00 94.38 104 MET A O 1
ATOM 768 N N . THR A 1 105 ? 6.843 0.839 -2.743 1.00 93.94 105 THR A N 1
ATOM 769 C CA . THR A 1 105 ? 7.720 0.145 -1.792 1.00 93.94 105 THR A CA 1
ATOM 770 C C . THR A 1 105 ? 7.707 0.845 -0.434 1.00 93.94 105 THR A C 1
ATOM 772 O O . THR A 1 105 ? 7.593 0.197 0.602 1.00 93.94 105 THR A O 1
ATOM 775 N N . PHE A 1 106 ? 7.736 2.178 -0.412 1.00 94.62 106 PHE A N 1
ATOM 776 C CA . PHE A 1 106 ? 7.617 2.946 0.827 1.00 94.62 106 PHE A CA 1
ATOM 777 C C . PHE A 1 106 ? 6.237 2.782 1.495 1.00 94.62 106 PHE A C 1
ATOM 779 O O . PHE A 1 106 ? 6.142 2.677 2.720 1.00 94.62 106 PHE A O 1
ATOM 786 N N . ALA A 1 107 ? 5.161 2.672 0.711 1.00 95.44 107 ALA A N 1
ATOM 787 C CA . ALA A 1 107 ? 3.806 2.437 1.215 1.00 95.44 107 ALA A CA 1
ATOM 788 C C . ALA A 1 107 ? 3.657 1.104 1.982 1.00 95.44 107 ALA A C 1
ATOM 790 O O . ALA A 1 107 ? 2.821 1.011 2.889 1.00 95.44 107 ALA A O 1
ATOM 791 N N . ILE A 1 108 ? 4.504 0.103 1.700 1.00 95.69 108 ILE A N 1
ATOM 792 C CA . ILE A 1 108 ? 4.553 -1.171 2.442 1.00 95.69 108 ILE A CA 1
ATOM 793 C C . ILE A 1 108 ? 4.758 -0.928 3.936 1.00 95.69 108 ILE A C 1
ATOM 795 O O . ILE A 1 108 ? 4.111 -1.586 4.750 1.00 95.69 108 ILE A O 1
ATOM 799 N N . ILE A 1 109 ? 5.581 0.054 4.318 1.00 95.75 109 ILE A N 1
ATOM 800 C CA . ILE A 1 109 ? 5.824 0.393 5.727 1.00 95.75 109 ILE A CA 1
ATOM 801 C C . ILE A 1 109 ? 4.501 0.745 6.417 1.00 95.75 109 ILE A C 1
ATOM 803 O O . ILE A 1 109 ? 4.194 0.229 7.491 1.00 95.75 109 ILE A O 1
ATOM 807 N N . PHE A 1 110 ? 3.656 1.550 5.772 1.00 96.31 110 PHE A N 1
ATOM 808 C CA . PHE A 1 110 ? 2.343 1.910 6.307 1.00 96.31 110 PHE A CA 1
ATOM 809 C C . PHE A 1 110 ? 1.381 0.724 6.349 1.00 96.31 110 PHE A C 1
ATOM 811 O O . PHE A 1 110 ? 0.540 0.648 7.245 1.00 96.31 110 PHE A O 1
ATOM 818 N N . HIS A 1 111 ? 1.476 -0.217 5.409 1.00 96.06 111 HIS A N 1
ATOM 819 C CA . HIS A 1 111 ? 0.685 -1.447 5.446 1.00 96.06 111 HIS A CA 1
ATOM 820 C C . HIS A 1 111 ? 1.126 -2.385 6.575 1.00 96.06 111 HIS A C 1
ATOM 822 O O . HIS A 1 111 ? 0.269 -2.910 7.283 1.00 96.06 111 HIS A O 1
ATOM 828 N N . ILE A 1 112 ? 2.428 -2.502 6.840 1.00 96.00 112 ILE A N 1
ATOM 829 C CA . ILE A 1 112 ? 2.960 -3.231 7.999 1.00 96.00 112 ILE A CA 1
ATOM 830 C C . ILE A 1 112 ? 2.481 -2.586 9.301 1.00 96.00 112 ILE A C 1
ATOM 832 O O . ILE A 1 112 ? 1.920 -3.270 10.157 1.00 96.00 112 ILE A O 1
ATOM 836 N N . LEU A 1 113 ? 2.615 -1.263 9.432 1.00 94.94 113 LEU A N 1
ATOM 837 C CA . LEU A 1 113 ? 2.114 -0.534 10.600 1.00 94.94 113 LEU A CA 1
ATOM 838 C C . LEU A 1 113 ? 0.597 -0.688 10.758 1.00 94.94 113 LEU A C 1
ATOM 840 O O . LEU A 1 113 ? 0.115 -0.865 11.874 1.00 94.94 113 LEU A O 1
ATOM 844 N N . THR A 1 114 ? -0.154 -0.687 9.651 1.00 94.81 114 THR A N 1
ATOM 845 C CA . THR A 1 114 ? -1.596 -0.970 9.664 1.00 94.81 114 THR A CA 1
ATOM 846 C C . THR A 1 114 ? -1.869 -2.331 10.294 1.00 94.81 114 THR A C 1
ATOM 848 O O . THR A 1 114 ? -2.697 -2.409 11.197 1.00 94.81 114 THR A O 1
ATOM 851 N N . MET A 1 115 ? -1.166 -3.384 9.864 1.00 95.31 115 MET A N 1
ATOM 852 C CA . MET A 1 115 ? -1.344 -4.724 10.426 1.00 95.31 115 MET A CA 1
ATOM 853 C C . MET A 1 115 ? -1.013 -4.754 11.917 1.00 95.31 115 MET A C 1
ATOM 855 O O . MET A 1 115 ? -1.831 -5.224 12.696 1.00 95.31 115 MET A O 1
ATOM 859 N N . ILE A 1 116 ? 0.133 -4.205 12.331 1.00 93.81 116 ILE A N 1
ATOM 860 C CA . ILE A 1 116 ? 0.556 -4.201 13.740 1.00 93.81 116 ILE A CA 1
ATOM 861 C C . ILE A 1 116 ? -0.481 -3.498 14.620 1.00 93.81 116 ILE A C 1
ATOM 863 O O . ILE A 1 116 ? -0.864 -4.015 15.667 1.00 93.81 116 ILE A O 1
ATOM 867 N N . ILE A 1 117 ? -0.950 -2.323 14.206 1.00 91.12 117 ILE A N 1
ATOM 868 C CA . ILE A 1 117 ? -1.875 -1.530 15.014 1.00 91.12 117 ILE A CA 1
ATOM 869 C C . ILE A 1 117 ? -3.249 -2.204 15.065 1.00 91.12 117 ILE A C 1
ATOM 871 O O . ILE A 1 117 ? -3.807 -2.357 16.149 1.00 91.12 117 ILE A O 1
ATOM 875 N N . TRP A 1 118 ? -3.789 -2.648 13.926 1.00 92.31 118 TRP A N 1
ATOM 876 C CA . TRP A 1 118 ? -5.140 -3.217 13.853 1.00 92.31 118 TRP A CA 1
ATOM 877 C C . TRP A 1 118 ? -5.247 -4.656 14.351 1.00 92.31 118 TRP A C 1
ATOM 879 O O . TRP A 1 118 ? -6.325 -5.058 14.779 1.00 92.31 118 TRP A O 1
ATOM 889 N N . TYR A 1 119 ? -4.158 -5.424 14.325 1.00 89.00 119 TYR A N 1
ATOM 890 C CA . TYR A 1 119 ? -4.123 -6.768 14.900 1.00 89.00 119 TYR A CA 1
ATOM 891 C C . TYR A 1 119 ? -4.162 -6.740 16.436 1.00 89.00 119 TYR A C 1
ATOM 893 O O . TYR A 1 119 ? -4.751 -7.621 17.052 1.00 89.00 119 TYR A O 1
ATOM 901 N N . ASN A 1 120 ? -3.569 -5.710 17.051 1.00 81.19 120 ASN A N 1
ATOM 902 C CA . ASN A 1 120 ? -3.503 -5.538 18.509 1.00 81.19 120 ASN A CA 1
ATOM 903 C C . ASN A 1 120 ? -4.5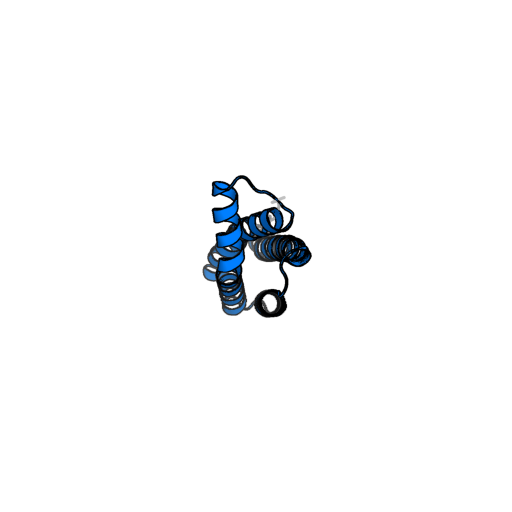98 -4.624 19.088 1.00 81.19 120 ASN A C 1
ATOM 905 O O . ASN A 1 120 ? -4.640 -4.405 20.301 1.00 81.19 120 ASN A O 1
ATOM 909 N N . SER A 1 121 ? -5.428 -4.025 18.233 1.00 76.56 121 SER A N 1
ATOM 910 C CA . SER A 1 121 ? -6.579 -3.209 18.645 1.00 76.56 121 SER A CA 1
A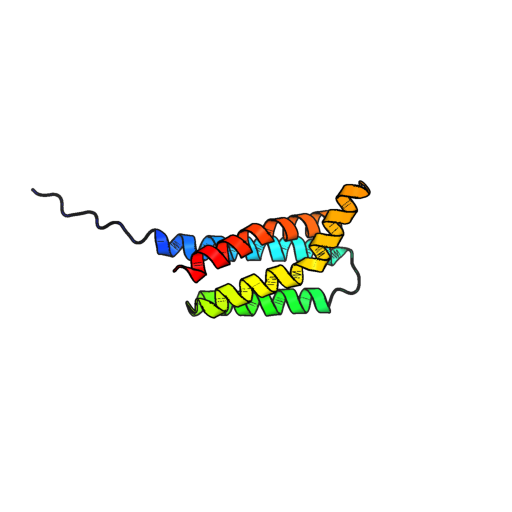TOM 911 C C . SER A 1 121 ? -7.763 -4.100 18.903 1.00 76.56 121 SER A C 1
ATOM 913 O O . SER A 1 121 ? -8.575 -3.774 19.800 1.00 76.56 121 SER A O 1
#

Sequence (121 aa):
MEVEGATPVETKSKYLYVIPVIGLLLFYGGGLMLSLEVNPMFVFIGELVLFSAIKIVGLVQNRRMAVVIGALLLIVCSAGPVSLFVFSLSGGTFGLAEIGAGIMTFAIIFHILTMIIWYNS

Radius of gyration: 17.64 Å; chains: 1; bounding box: 39×34×64 Å

Foldseek 3Di:
DDDPDPDPPPPLVPVLVVLLVVLLVLQVQLVVLLVVPDPPCPVLVVQSVVLNVQLVVCVVVVPLVSVLSSLVSLLVSLPVLCVLLVVCVVVVDDDSSNVSSVSNVVSNVSSVVSNVSSVVD

pLDDT: mean 85.5, std 14.43, range [41.41, 96.94]